Protein AF-A0A3M1YJT9-F1 (afdb_monomer_lite)

pLDDT: mean 95.28, std 6.53, range [59.22, 98.12]

Secondary structure (DSSP, 8-state):
-TTSPPPGGG--TT------HHHHHHHHHHHHHT--SGGGTT-

Foldseek 3Di:
DVPDDDPPVRDDPPDDDDDCVVLVVVCVVCVVVVHDNCVVPPD

Structure (mmCIF, N/CA/C/O backbone):
data_AF-A0A3M1YJT9-F1
#
_entry.id   AF-A0A3M1YJT9-F1
#
loop_
_atom_site.group_PDB
_atom_site.id
_atom_site.type_symbol
_atom_site.label_atom_id
_atom_site.label_alt_id
_atom_site.label_comp_id
_atom_site.label_asym_id
_atom_site.label_entity_id
_atom_site.label_seq_id
_atom_site.pdbx_PDB_ins_code
_atom_site.Cartn_x
_atom_site.Cartn_y
_atom_site.Cartn_z
_atom_site.occupancy
_atom_site.B_iso_or_equiv
_atom_site.auth_seq_id
_atom_site.auth_comp_id
_atom_site.auth_asym_id
_atom_site.auth_atom_id
_atom_site.pdbx_PDB_model_num
ATOM 1 N N . THR A 1 1 ? -1.735 1.519 7.434 1.00 96.50 1 THR A N 1
ATOM 2 C CA . THR A 1 1 ? -1.825 0.723 6.196 1.00 96.50 1 THR A CA 1
ATOM 3 C C . THR A 1 1 ? -1.775 -0.746 6.556 1.00 96.50 1 THR A C 1
ATOM 5 O O . THR A 1 1 ? -1.528 -1.056 7.716 1.00 96.50 1 THR A O 1
ATOM 8 N N . ASP A 1 2 ? -2.020 -1.642 5.612 1.00 97.06 2 ASP A N 1
ATOM 9 C CA . ASP A 1 2 ? -1.948 -3.099 5.794 1.00 97.06 2 ASP A CA 1
ATOM 10 C C . ASP A 1 2 ? -0.533 -3.685 5.599 1.00 97.06 2 ASP A C 1
ATOM 12 O O . ASP A 1 2 ? -0.377 -4.884 5.398 1.00 97.06 2 ASP A O 1
ATOM 16 N N . THR A 1 3 ? 0.518 -2.861 5.700 1.00 97.75 3 THR A N 1
ATOM 17 C CA . THR A 1 3 ? 1.922 -3.307 5.595 1.00 97.75 3 THR A CA 1
ATOM 18 C C . THR A 1 3 ? 2.357 -4.211 6.745 1.00 97.75 3 THR A C 1
ATOM 20 O O . THR A 1 3 ? 3.333 -4.947 6.616 1.00 97.75 3 THR A O 1
ATOM 23 N N . LEU A 1 4 ? 1.656 -4.144 7.878 1.00 97.12 4 LEU A N 1
ATOM 24 C CA . LEU A 1 4 ? 1.844 -5.017 9.027 1.00 97.12 4 LEU A CA 1
ATOM 25 C C . LEU A 1 4 ? 0.478 -5.484 9.540 1.00 97.12 4 LEU A C 1
ATOM 27 O O . LEU A 1 4 ? -0.471 -4.694 9.553 1.00 97.12 4 LEU A O 1
ATOM 31 N N . PRO A 1 5 ? 0.370 -6.737 10.012 1.00 95.88 5 PRO A N 1
ATOM 32 C CA . PRO A 1 5 ? -0.853 -7.214 10.632 1.00 95.88 5 PRO A CA 1
ATOM 33 C C . PRO A 1 5 ? -1.103 -6.481 11.955 1.00 95.88 5 PRO A C 1
ATOM 35 O O . PRO A 1 5 ? -0.186 -6.276 12.754 1.00 95.88 5 PRO A O 1
ATOM 38 N N . ILE A 1 6 ? -2.363 -6.124 12.206 1.00 96.38 6 ILE A N 1
ATOM 39 C CA . ILE A 1 6 ? -2.813 -5.575 13.487 1.00 96.38 6 ILE A CA 1
ATOM 40 C C . ILE A 1 6 ? -3.431 -6.728 14.286 1.00 96.38 6 ILE A C 1
ATOM 42 O O . ILE A 1 6 ? -4.430 -7.294 13.837 1.00 96.38 6 ILE A O 1
ATOM 46 N N . PRO A 1 7 ? -2.867 -7.099 15.449 1.00 97.19 7 PRO A N 1
ATOM 47 C CA . PRO A 1 7 ? -3.481 -8.087 16.326 1.00 97.19 7 PRO A CA 1
ATOM 48 C C . PRO A 1 7 ? -4.902 -7.664 16.741 1.00 97.19 7 PRO A C 1
ATOM 50 O O . PRO A 1 7 ? -5.118 -6.467 16.966 1.00 97.19 7 PRO A O 1
ATOM 53 N N . PRO A 1 8 ? -5.866 -8.595 16.876 1.00 95.81 8 PRO A N 1
ATOM 54 C CA . PRO A 1 8 ? -7.256 -8.262 17.200 1.00 95.81 8 PRO A CA 1
ATOM 55 C C . PRO A 1 8 ? -7.410 -7.397 18.457 1.00 95.81 8 PRO A C 1
ATOM 57 O O . PRO A 1 8 ? -8.209 -6.465 18.474 1.00 95.81 8 PRO A O 1
ATOM 60 N N . GLU A 1 9 ? -6.596 -7.640 19.485 1.00 97.75 9 GLU A N 1
ATOM 61 C CA . GLU A 1 9 ? -6.596 -6.896 20.748 1.00 97.75 9 GLU A CA 1
ATOM 62 C C . GLU A 1 9 ? -6.093 -5.447 20.624 1.00 97.75 9 GLU A C 1
ATOM 64 O O . GLU A 1 9 ? -6.264 -4.651 21.546 1.00 97.75 9 GLU A O 1
ATOM 69 N N . LYS A 1 10 ? -5.485 -5.089 19.486 1.00 97.06 10 LYS A N 1
ATOM 70 C CA . LYS A 1 10 ? -4.989 -3.738 19.175 1.00 97.06 10 LYS A CA 1
ATOM 71 C C . LYS A 1 10 ? -5.853 -3.001 18.145 1.00 97.06 10 LYS A C 1
ATOM 73 O O . LYS A 1 10 ? -5.532 -1.865 17.796 1.00 97.06 10 LYS A O 1
ATOM 78 N N . MET A 1 11 ? -6.936 -3.613 17.660 1.00 97.12 11 MET A N 1
ATOM 79 C CA . MET A 1 11 ? -7.844 -2.998 16.691 1.00 97.12 11 MET A CA 1
ATOM 80 C C . MET A 1 11 ? -8.846 -2.073 17.398 1.00 97.12 11 MET A C 1
ATOM 82 O O . MET A 1 11 ? -9.914 -2.497 17.836 1.00 97.12 11 MET A O 1
ATOM 86 N N . LEU A 1 12 ? -8.496 -0.792 17.521 1.00 97.50 12 LEU A N 1
ATOM 87 C CA . LEU A 1 12 ? -9.402 0.231 18.049 1.00 97.50 12 LEU A CA 1
ATOM 88 C C . LEU A 1 12 ? -10.573 0.483 17.074 1.00 97.50 12 LEU A C 1
ATOM 90 O O . LEU A 1 12 ? -10.374 0.431 15.858 1.00 97.50 12 LEU A O 1
ATOM 94 N N . PRO A 1 13 ? -11.779 0.828 17.568 1.00 97.00 13 PRO A N 1
ATOM 95 C CA . PRO A 1 13 ? -12.981 0.989 16.737 1.00 97.00 13 PRO A CA 1
ATOM 96 C C . PRO A 1 13 ? -12.902 2.136 15.718 1.00 97.00 13 PRO A C 1
ATOM 98 O O . PRO A 1 13 ? -13.717 2.210 14.806 1.00 97.00 13 PRO A O 1
ATOM 101 N N . ASN A 1 14 ? -11.940 3.044 15.873 1.00 97.62 14 ASN A N 1
ATOM 102 C CA . ASN A 1 14 ? -11.721 4.201 15.010 1.00 97.62 14 ASN A CA 1
ATOM 103 C C . ASN A 1 14 ? -10.522 4.039 14.057 1.00 97.62 14 ASN A C 1
ATOM 105 O O . ASN A 1 14 ? -10.122 5.012 13.417 1.00 97.62 14 ASN A O 1
ATOM 109 N N . ILE A 1 15 ? -9.925 2.848 13.961 1.00 97.62 15 ILE A N 1
ATOM 110 C CA . ILE A 1 15 ? -8.863 2.580 12.985 1.00 97.62 15 ILE A CA 1
ATOM 111 C C . ILE A 1 15 ? -9.478 2.364 11.604 1.00 97.62 15 ILE A C 1
ATOM 113 O O . ILE A 1 15 ? -10.378 1.551 11.423 1.00 97.62 15 ILE A O 1
ATOM 117 N N . THR A 1 16 ? -8.931 3.056 10.607 1.00 97.31 16 THR A N 1
ATOM 118 C CA . THR A 1 16 ? -9.160 2.756 9.190 1.00 97.31 16 THR A CA 1
ATOM 119 C C . THR A 1 16 ? -7.883 2.165 8.606 1.00 97.31 16 THR A C 1
ATOM 121 O O . THR A 1 16 ? -6.827 2.801 8.633 1.00 97.31 16 THR A O 1
ATOM 124 N N . VAL A 1 17 ? -7.960 0.943 8.079 1.00 97.38 17 VAL A N 1
ATOM 125 C CA . VAL A 1 17 ? -6.830 0.296 7.404 1.00 97.38 17 VAL A CA 1
ATOM 126 C C . VAL A 1 17 ? -6.918 0.594 5.912 1.00 97.38 17 VAL A C 1
ATOM 128 O O . VAL A 1 17 ? -7.860 0.183 5.246 1.00 97.38 17 VAL A O 1
ATOM 131 N N . LEU A 1 18 ? -5.926 1.316 5.395 1.00 98.06 18 LEU A N 1
ATOM 132 C CA . LEU A 1 18 ? -5.762 1.551 3.961 1.00 98.06 18 LEU A CA 1
ATOM 133 C C . LEU A 1 18 ? -4.820 0.504 3.373 1.00 98.06 18 LEU A C 1
ATOM 135 O O . LEU A 1 18 ? -3.748 0.270 3.942 1.00 98.06 18 LEU A O 1
ATOM 139 N N . THR A 1 19 ? -5.208 -0.097 2.249 1.00 98.06 19 THR A N 1
ATOM 140 C CA . THR A 1 19 ? -4.343 -1.049 1.554 1.00 98.06 19 THR A CA 1
ATOM 141 C C . THR A 1 19 ? -3.265 -0.344 0.742 1.00 98.06 19 THR A C 1
ATOM 143 O O . THR A 1 19 ? -3.514 0.709 0.156 1.00 98.06 19 THR A O 1
ATOM 146 N N . VAL A 1 20 ? -2.064 -0.923 0.709 1.00 97.81 20 VAL A N 1
ATOM 147 C CA . VAL A 1 20 ? -0.984 -0.518 -0.210 1.00 97.81 20 VAL A CA 1
ATOM 148 C C . VAL A 1 20 ? -0.688 -1.578 -1.274 1.00 97.81 20 VAL A C 1
ATOM 150 O O . VAL A 1 20 ? 0.315 -1.473 -1.976 1.00 97.81 20 VAL A O 1
ATOM 153 N N . ALA A 1 21 ? -1.539 -2.600 -1.410 1.00 98.06 21 ALA A N 1
ATOM 154 C CA . ALA A 1 21 ? -1.303 -3.720 -2.320 1.00 98.06 21 ALA A CA 1
ATOM 155 C C . ALA A 1 21 ? -1.115 -3.272 -3.780 1.00 98.06 21 ALA A C 1
ATOM 157 O O . ALA A 1 21 ? -0.164 -3.703 -4.426 1.00 98.06 21 ALA A O 1
ATOM 158 N N . GLU A 1 22 ? -1.965 -2.369 -4.280 1.00 97.06 22 GLU A N 1
ATOM 159 C CA . GLU A 1 22 ? -1.868 -1.840 -5.651 1.00 97.06 22 GLU A CA 1
ATOM 160 C C . GLU A 1 22 ? -0.569 -1.056 -5.877 1.00 97.06 22 GLU A C 1
ATOM 162 O O . GLU A 1 22 ? 0.108 -1.255 -6.883 1.00 97.06 22 GLU A O 1
ATOM 167 N N . LEU A 1 23 ? -0.172 -0.227 -4.903 1.00 96.88 23 LEU A N 1
ATOM 168 C CA . LEU A 1 23 ? 1.088 0.516 -4.956 1.00 96.88 23 LEU A CA 1
ATOM 169 C C . LEU A 1 23 ? 2.284 -0.440 -5.060 1.00 96.88 23 LEU A C 1
ATOM 171 O O . LEU A 1 23 ? 3.152 -0.257 -5.910 1.00 96.88 23 LEU A O 1
ATOM 175 N N . LEU A 1 24 ? 2.330 -1.475 -4.217 1.00 97.94 24 LEU A N 1
ATOM 176 C CA . LEU A 1 24 ? 3.425 -2.449 -4.229 1.00 97.94 24 LEU A CA 1
ATOM 177 C C . LEU A 1 24 ? 3.428 -3.310 -5.500 1.00 97.94 24 LEU A C 1
ATOM 179 O O . LEU A 1 24 ? 4.501 -3.581 -6.040 1.00 97.94 24 LEU A O 1
ATOM 183 N N . ALA A 1 25 ? 2.255 -3.716 -5.997 1.00 98.12 25 ALA A N 1
ATOM 184 C CA . ALA A 1 25 ? 2.130 -4.472 -7.243 1.00 98.12 25 ALA A CA 1
ATOM 185 C C . ALA A 1 25 ? 2.709 -3.693 -8.430 1.00 98.12 25 ALA A C 1
ATOM 187 O O . ALA A 1 25 ? 3.477 -4.233 -9.227 1.00 98.12 25 ALA A O 1
ATOM 188 N N . GLU A 1 26 ? 2.408 -2.402 -8.502 1.00 97.50 26 GLU A N 1
ATOM 189 C CA . GLU A 1 26 ? 2.887 -1.546 -9.575 1.00 97.50 26 GLU A CA 1
ATOM 190 C C . GLU A 1 26 ? 4.396 -1.263 -9.476 1.00 97.50 26 GLU A C 1
ATOM 192 O O . GLU A 1 26 ? 5.094 -1.233 -10.491 1.00 97.50 26 GLU A O 1
ATOM 197 N N . VAL A 1 27 ? 4.937 -1.130 -8.260 1.00 97.62 27 VAL A N 1
ATOM 198 C CA . VAL A 1 27 ? 6.393 -1.054 -8.045 1.00 97.62 27 VAL A CA 1
ATOM 199 C C . VAL A 1 27 ? 7.089 -2.319 -8.555 1.00 97.62 27 VAL A C 1
ATOM 201 O O . VAL A 1 27 ? 8.119 -2.220 -9.228 1.00 97.62 27 VAL A O 1
ATOM 204 N N . ILE A 1 28 ? 6.538 -3.505 -8.271 1.00 97.94 28 ILE A N 1
ATOM 205 C CA . ILE A 1 28 ? 7.071 -4.784 -8.768 1.00 97.94 28 ILE A CA 1
ATOM 206 C C . ILE A 1 28 ? 7.047 -4.810 -10.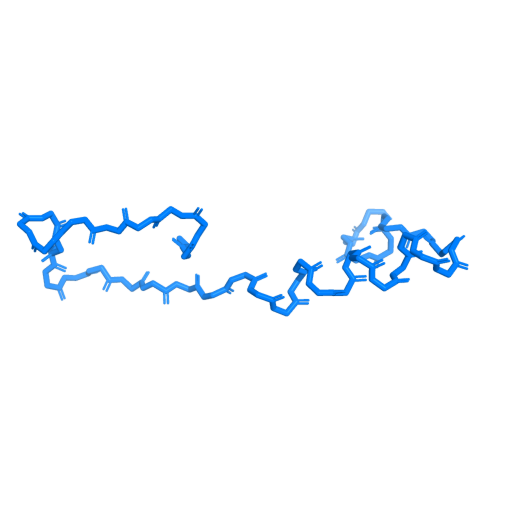299 1.00 97.94 28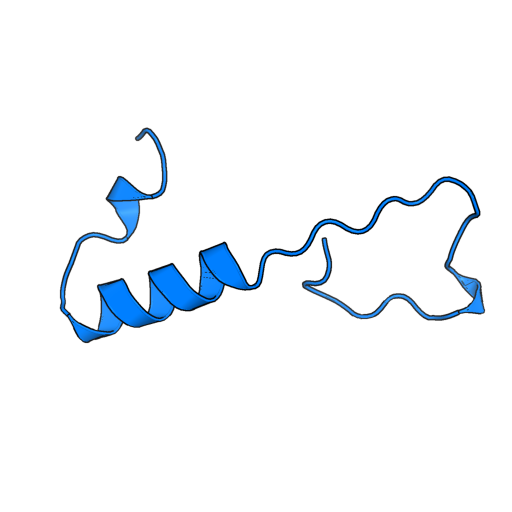 ILE A C 1
ATOM 208 O O . ILE A 1 28 ? 8.062 -5.140 -10.915 1.00 97.94 28 ILE A O 1
ATOM 212 N N . GLN A 1 29 ? 5.927 -4.421 -10.916 1.00 98.12 29 GLN A N 1
ATOM 213 C CA . GLN A 1 29 ? 5.795 -4.399 -12.371 1.00 98.12 29 GLN A CA 1
ATOM 214 C C . GLN A 1 29 ? 6.795 -3.435 -13.027 1.00 98.12 29 GLN A C 1
ATOM 216 O O . GLN A 1 29 ? 7.534 -3.836 -13.926 1.00 98.12 29 GLN A O 1
ATOM 221 N N . ARG A 1 30 ? 6.890 -2.191 -12.543 1.00 97.44 30 ARG A N 1
ATOM 222 C CA . ARG A 1 30 ? 7.860 -1.204 -13.049 1.00 97.44 30 ARG A CA 1
ATOM 223 C C . ARG A 1 30 ? 9.302 -1.674 -12.891 1.00 97.44 30 ARG A C 1
ATOM 225 O O . ARG A 1 30 ? 10.084 -1.530 -13.827 1.00 97.44 30 ARG A O 1
ATOM 232 N N . SER A 1 31 ? 9.634 -2.285 -11.752 1.00 97.44 31 SER A N 1
ATOM 233 C CA . SER A 1 31 ? 10.972 -2.842 -11.507 1.00 97.44 31 SER A CA 1
ATOM 234 C C . SER A 1 31 ? 11.303 -3.965 -12.489 1.00 97.44 31 SER A C 1
ATOM 236 O O . SER A 1 31 ? 12.427 -4.042 -12.978 1.00 97.44 31 SER A O 1
ATOM 238 N N . HIS A 1 32 ? 10.325 -4.818 -12.804 1.00 98.06 32 HIS A N 1
ATOM 239 C CA . HIS A 1 32 ? 10.489 -5.895 -13.776 1.00 98.06 32 HIS A CA 1
ATOM 240 C C . HIS A 1 32 ? 10.673 -5.372 -15.209 1.00 98.06 32 HIS A C 1
ATOM 242 O O . HIS A 1 32 ? 11.491 -5.900 -15.958 1.00 98.06 32 HIS A O 1
ATOM 248 N N . GLU A 1 33 ? 9.948 -4.318 -15.577 1.00 98.06 33 GLU A N 1
ATOM 249 C CA . GLU A 1 33 ? 9.980 -3.711 -16.913 1.00 98.06 33 GLU A CA 1
ATOM 250 C C . GLU A 1 33 ? 11.114 -2.682 -17.092 1.00 98.06 33 GLU A C 1
ATOM 252 O O . GLU A 1 33 ? 11.278 -2.130 -18.179 1.00 98.06 33 GLU A O 1
ATOM 257 N N . GLY A 1 34 ? 11.896 -2.396 -16.042 1.00 96.62 34 GLY A N 1
ATOM 258 C CA . GLY A 1 34 ? 12.944 -1.368 -16.066 1.00 96.62 34 GLY A CA 1
ATOM 259 C C . GLY A 1 34 ? 12.407 0.065 -16.177 1.00 96.62 34 GLY A C 1
ATOM 260 O O . GLY A 1 34 ? 13.134 0.959 -16.611 1.00 96.62 34 GLY A O 1
ATOM 261 N N . ARG A 1 35 ? 11.139 0.295 -15.810 1.00 96.19 35 ARG A N 1
ATOM 262 C CA . ARG A 1 35 ? 10.514 1.626 -15.768 1.00 96.19 35 ARG A CA 1
ATOM 263 C C . ARG A 1 35 ? 10.855 2.342 -14.461 1.00 96.19 35 ARG A C 1
ATOM 265 O O . ARG A 1 3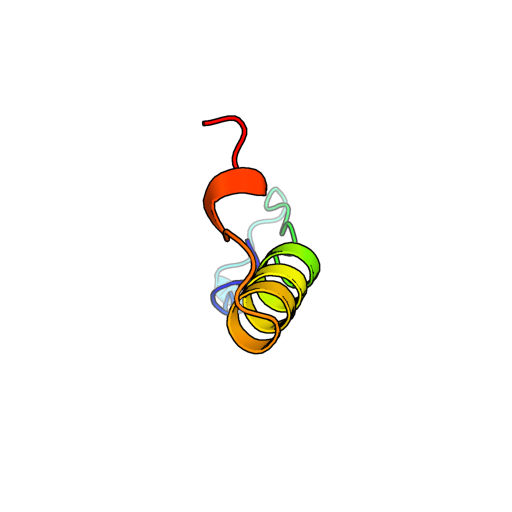5 ? 11.074 1.707 -13.429 1.00 96.19 35 ARG A O 1
ATOM 272 N N . SER A 1 36 ? 10.867 3.675 -14.488 1.00 94.62 36 SER A N 1
ATOM 273 C CA . SER A 1 36 ? 11.118 4.473 -13.286 1.00 94.62 36 SER A CA 1
ATOM 274 C C . SER A 1 36 ? 10.009 4.257 -12.254 1.00 94.62 36 SER A C 1
ATOM 276 O O . SER A 1 36 ? 8.832 4.508 -12.512 1.00 94.62 36 SER A O 1
ATOM 278 N N . VAL A 1 37 ? 10.399 3.813 -11.059 1.00 94.38 37 VAL A N 1
ATOM 279 C CA . VAL A 1 37 ? 9.512 3.768 -9.887 1.00 94.38 37 VAL A CA 1
ATOM 280 C C . VAL A 1 37 ? 9.204 5.181 -9.385 1.00 94.38 37 VAL A C 1
ATOM 282 O O . VAL A 1 37 ? 8.119 5.405 -8.861 1.00 94.38 37 VAL A O 1
ATOM 285 N N . GLY A 1 38 ? 10.115 6.138 -9.599 1.00 92.50 38 GLY A N 1
ATOM 286 C CA . GLY A 1 38 ? 9.939 7.533 -9.193 1.00 92.50 38 GLY A CA 1
ATOM 287 C C . GLY A 1 38 ? 8.686 8.174 -9.787 1.00 92.50 38 GLY A C 1
ATOM 288 O O . GLY A 1 38 ? 8.025 8.913 -9.085 1.00 92.50 38 GLY A O 1
ATOM 289 N N . GLU A 1 39 ? 8.275 7.788 -11.002 1.00 92.12 39 GLU A N 1
ATOM 290 C CA . GLU A 1 39 ? 7.052 8.290 -11.662 1.00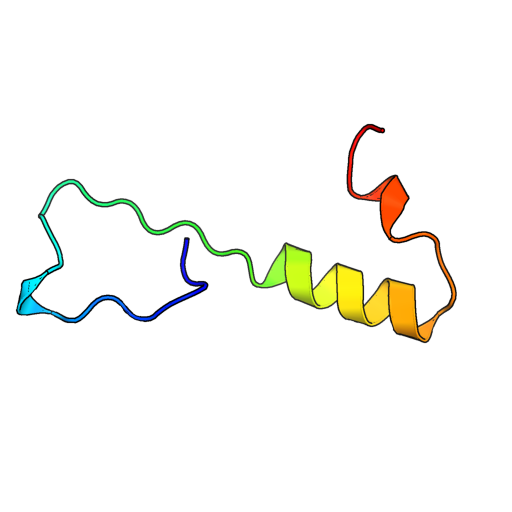 92.12 39 GLU A CA 1
ATOM 291 C C . GLU A 1 39 ? 5.742 7.984 -10.909 1.00 92.12 39 GLU A C 1
ATOM 293 O O . GLU A 1 39 ? 4.701 8.553 -11.231 1.00 92.12 39 GLU A O 1
ATOM 298 N N . LEU A 1 40 ? 5.751 7.046 -9.952 1.00 90.56 40 LEU A N 1
ATOM 299 C CA . LEU A 1 40 ? 4.603 6.789 -9.070 1.00 90.56 40 LEU A CA 1
ATOM 300 C C . LEU A 1 40 ? 4.410 7.875 -8.016 1.00 90.56 40 LEU A C 1
ATOM 302 O O . LEU A 1 40 ? 3.321 8.024 -7.458 1.00 90.56 40 LEU A O 1
ATOM 306 N N . PHE A 1 41 ? 5.479 8.593 -7.719 1.00 87.81 41 PHE A N 1
ATOM 307 C CA . PHE A 1 41 ? 5.511 9.687 -6.780 1.00 87.81 41 PHE A CA 1
ATOM 308 C C . PHE A 1 41 ? 5.556 10.957 -7.634 1.00 87.81 41 PHE A C 1
ATOM 310 O O . PHE 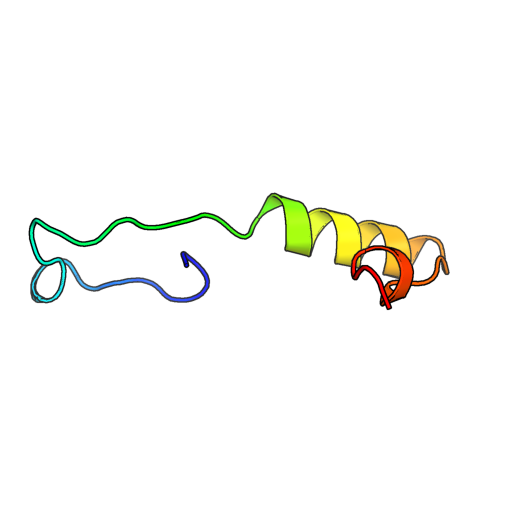A 1 41 ? 6.218 10.995 -8.663 1.00 87.81 41 PHE A O 1
ATOM 317 N N . ASN A 1 42 ? 4.779 11.984 -7.289 1.00 78.81 42 ASN A N 1
ATOM 318 C CA . ASN A 1 42 ? 4.762 13.245 -8.043 1.00 78.81 42 ASN A CA 1
ATOM 319 C C . ASN A 1 42 ? 6.052 14.061 -7.783 1.00 78.81 42 ASN A C 1
ATOM 32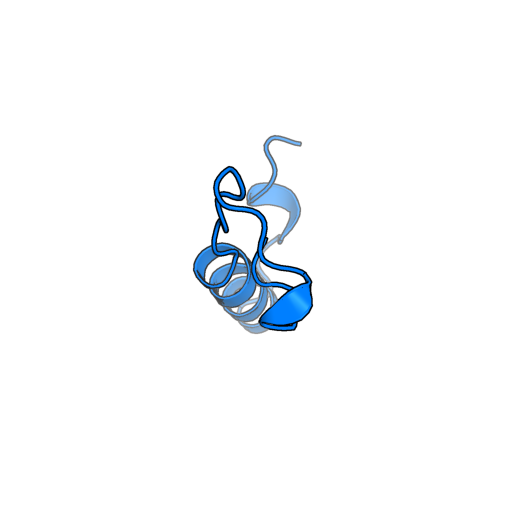1 O O . ASN A 1 42 ? 5.967 15.209 -7.345 1.00 78.81 42 ASN A O 1
ATOM 325 N N . GLU A 1 43 ? 7.215 13.437 -7.966 1.00 59.22 43 GLU A N 1
ATOM 326 C CA . GLU A 1 43 ? 8.572 13.959 -7.757 1.00 59.22 43 GLU A CA 1
ATOM 327 C C . GLU A 1 43 ? 9.291 14.256 -9.078 1.00 59.22 43 GLU A C 1
ATOM 329 O O . GLU A 1 43 ? 9.055 13.540 -10.081 1.00 59.22 43 GLU A O 1
#

Radius of gyration: 14.61 Å; chains: 1; bounding box: 26×22×38 Å

Sequence (43 aa):
TDTLPIPPEKMLPNITVLTVAELLAEVIQRSHEGRSVGELFNE